Protein AF-A0A661MIQ7-F1 (afdb_monomer)

Radius of gyration: 20.19 Å; Cα contacts (8 Å, |Δi|>4): 87; chains: 1; bounding box: 33×37×64 Å

pLDDT: mean 78.85, std 19.58, range [42.47, 97.81]

Sequence (77 aa):
MSDQEDEVPPNRHAEGVRVLCVPMPSPFPPAEPHGDLQLIFENAWFVTGSVPFKPLVRLVRNMVVLRHEGELTLVNA

Nearest PDB structures (foldseek):
  5k4m-assembly1_A  TM=7.561E-01  e=6.266E-02  Klebsiella pneumoniae
  6v73-assembly1_A-2  TM=7.422E-01  e=1.048E-01  Erythrobacter litoralis HTCC2594
  6v3q-assembly1_B  TM=6.656E-01  e=9.826E-02  Pseudomonas aeruginosa
  4tzb-assembly1_A  TM=5.752E-01  e=3.514E-02  Escherichia coli
  4gyu-assembly1_A  TM=5.602E-01  e=6.266E-02  Klebsiella pneumoniae

Structure (mmCIF, N/CA/C/O backbone):
data_AF-A0A661MIQ7-F1
#
_entry.id   AF-A0A661MIQ7-F1
#
loop_
_atom_site.group_PDB
_atom_site.id
_atom_site.type_symbol
_atom_site.label_atom_id
_atom_site.label_alt_id
_atom_site.label_comp_id
_atom_site.label_asym_id
_atom_site.label_entity_id
_atom_site.label_seq_id
_atom_site.pdbx_PDB_ins_code
_atom_site.Cartn_x
_atom_site.Cartn_y
_atom_site.Cartn_z
_atom_site.occupancy
_atom_site.B_iso_or_equiv
_atom_site.auth_seq_id
_atom_site.auth_comp_id
_atom_site.auth_asym_id
_atom_site.auth_atom_id
_atom_site.pdbx_PDB_model_num
ATOM 1 N N . MET A 1 1 ? -17.368 -27.988 46.549 1.00 42.47 1 MET A N 1
ATOM 2 C CA . MET A 1 1 ? -18.032 -27.860 45.239 1.00 42.47 1 MET A CA 1
ATOM 3 C C . MET A 1 1 ? -17.487 -26.565 44.637 1.00 42.47 1 MET A C 1
ATOM 5 O O . MET A 1 1 ? -18.145 -25.550 44.750 1.00 42.47 1 MET A O 1
ATOM 9 N N . SER A 1 2 ? -16.175 -26.447 44.425 1.00 45.09 2 SER A N 1
ATOM 10 C CA . SER A 1 2 ? -15.395 -26.949 43.278 1.00 45.09 2 SER A CA 1
ATOM 11 C C . SER A 1 2 ? -15.786 -26.203 42.008 1.00 45.09 2 SER A C 1
ATOM 13 O O . SER A 1 2 ? -16.634 -26.669 41.254 1.00 45.09 2 SER A O 1
ATOM 15 N N . ASP A 1 3 ? -15.184 -25.022 41.865 1.00 49.81 3 ASP A N 1
ATOM 16 C CA . ASP A 1 3 ? -15.144 -24.203 40.660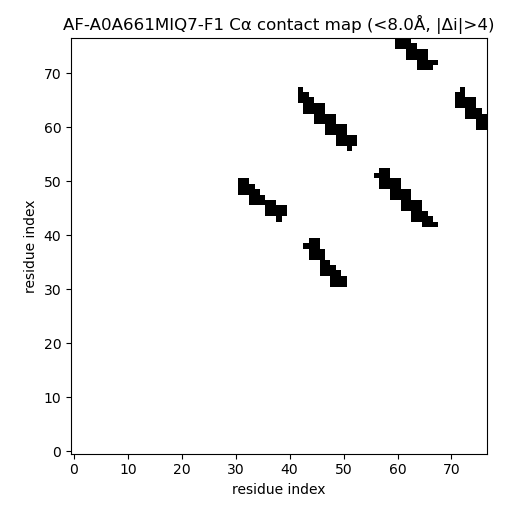 1.00 49.81 3 ASP A CA 1
ATOM 17 C C . ASP A 1 3 ? -14.640 -25.044 39.480 1.00 49.81 3 ASP A C 1
ATOM 19 O O . ASP A 1 3 ? -13.597 -25.696 39.560 1.00 49.81 3 ASP A O 1
ATOM 23 N N . GLN A 1 4 ? -15.430 -25.084 38.411 1.00 51.03 4 GLN A N 1
ATOM 24 C CA . GLN A 1 4 ? -15.114 -25.785 37.175 1.00 51.03 4 GLN A CA 1
ATOM 25 C C . GLN A 1 4 ? -14.616 -24.722 36.189 1.00 51.03 4 GLN A C 1
ATOM 27 O O . GLN A 1 4 ? -15.411 -23.990 35.606 1.00 51.03 4 GLN A O 1
ATOM 32 N N . GLU A 1 5 ? -13.298 -24.570 36.085 1.00 51.69 5 GLU A N 1
ATOM 33 C CA . GLU A 1 5 ? -12.665 -23.698 35.095 1.00 51.69 5 GLU A CA 1
ATOM 34 C C . GLU A 1 5 ? -12.762 -24.383 33.723 1.00 51.69 5 GLU A C 1
ATOM 36 O O . GLU A 1 5 ? -12.117 -25.403 33.478 1.00 51.69 5 GLU A O 1
ATOM 41 N N . ASP A 1 6 ? -13.623 -23.857 32.848 1.00 48.38 6 ASP A N 1
ATOM 42 C CA . ASP A 1 6 ? -13.739 -24.298 31.458 1.00 48.38 6 ASP A CA 1
ATOM 43 C C . ASP A 1 6 ? -12.447 -23.949 30.697 1.00 48.38 6 ASP A C 1
ATOM 45 O O . ASP A 1 6 ? -12.167 -22.791 30.378 1.00 48.38 6 ASP A O 1
ATOM 49 N N . GLU A 1 7 ? -11.642 -24.974 30.415 1.00 44.72 7 GLU A N 1
ATOM 50 C CA . GLU A 1 7 ? -10.448 -24.903 29.573 1.00 44.72 7 GLU A CA 1
ATOM 51 C C . GLU A 1 7 ? -10.803 -24.395 28.160 1.00 44.72 7 GLU A C 1
ATOM 53 O O . GLU A 1 7 ? -11.503 -25.056 27.389 1.00 44.72 7 GLU A O 1
ATOM 58 N N . VAL A 1 8 ? -10.281 -23.223 27.787 1.00 57.31 8 VAL A N 1
ATOM 59 C CA . VAL A 1 8 ? -10.331 -22.705 26.412 1.00 57.31 8 VAL A CA 1
ATOM 60 C C . VAL A 1 8 ? -9.314 -23.484 25.564 1.00 57.31 8 VAL A C 1
ATOM 62 O O . VAL A 1 8 ? -8.116 -23.410 25.850 1.00 57.31 8 VAL A O 1
ATOM 65 N N . PRO A 1 9 ? -9.723 -24.216 24.509 1.00 52.41 9 PRO A N 1
ATOM 66 C CA . PRO A 1 9 ? -8.788 -25.012 23.725 1.00 52.41 9 PRO A CA 1
ATOM 67 C C . PRO A 1 9 ? -7.812 -24.118 22.937 1.00 52.41 9 PRO A C 1
ATOM 69 O O . PRO A 1 9 ? -8.214 -23.076 22.406 1.00 52.41 9 PRO A O 1
ATOM 72 N N . PRO A 1 10 ? -6.532 -24.522 22.804 1.00 47.84 10 PRO A N 1
ATOM 73 C CA . PRO A 1 10 ? -5.521 -23.727 22.125 1.00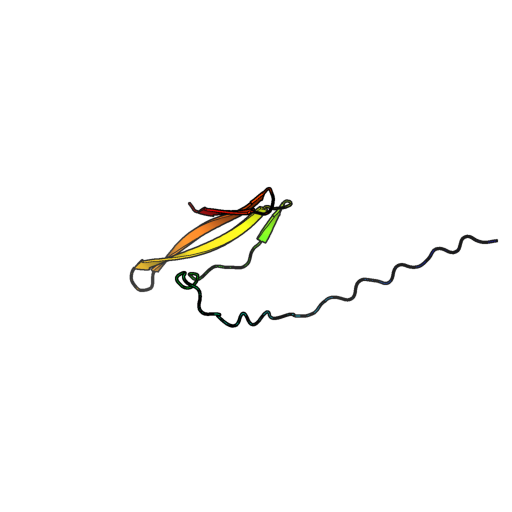 47.84 10 PRO A CA 1
ATOM 74 C C . PRO A 1 10 ? -5.825 -23.638 20.628 1.00 47.84 10 PRO A C 1
ATOM 76 O O . PRO A 1 10 ? -6.022 -24.640 19.935 1.00 47.84 10 PRO A O 1
ATOM 79 N N . ASN A 1 11 ? -5.860 -22.396 20.150 1.00 48.91 11 ASN A N 1
ATOM 80 C CA . ASN A 1 11 ? -6.115 -21.998 18.774 1.00 48.91 11 ASN A CA 1
ATOM 81 C C . ASN A 1 11 ? -5.191 -22.770 17.811 1.00 48.91 11 ASN A C 1
ATOM 83 O O . ASN A 1 11 ? -3.976 -22.563 17.799 1.00 48.91 11 ASN A O 1
ATOM 87 N N . ARG A 1 12 ? -5.754 -23.698 17.025 1.00 47.12 12 ARG A N 1
ATOM 88 C CA . ARG A 1 12 ? -5.003 -24.446 16.010 1.00 47.12 12 ARG A CA 1
ATOM 89 C C . ARG A 1 12 ? -4.591 -23.485 14.901 1.00 47.12 12 ARG A C 1
ATOM 91 O O . ARG A 1 12 ? -5.434 -22.844 14.282 1.00 47.12 12 ARG A O 1
ATOM 98 N N . HIS A 1 13 ? -3.287 -23.424 14.662 1.00 44.31 13 HIS A N 1
ATOM 99 C CA . HIS A 1 13 ? -2.652 -22.724 13.555 1.00 44.31 13 HIS A CA 1
ATOM 100 C C . HIS A 1 13 ? -3.397 -22.981 12.236 1.00 44.31 13 HIS A C 1
ATOM 102 O O . HIS A 1 13 ? -3.447 -24.109 11.749 1.00 44.31 13 HIS A O 1
ATOM 108 N N . ALA A 1 14 ? -3.986 -21.931 11.662 1.00 44.94 14 ALA A N 1
ATOM 109 C CA . ALA A 1 14 ? -4.558 -21.974 10.325 1.00 44.94 14 ALA A CA 1
ATOM 110 C C . ALA A 1 14 ? -3.413 -21.940 9.300 1.00 44.94 14 ALA A C 1
ATOM 112 O O . ALA A 1 14 ? -2.926 -20.878 8.913 1.00 44.94 14 ALA A O 1
ATOM 113 N N . GLU A 1 15 ? -2.944 -23.118 8.895 1.00 46.28 15 GLU A N 1
ATOM 114 C CA . GLU A 1 15 ? -2.056 -23.287 7.748 1.00 46.28 15 GLU A CA 1
ATOM 115 C C . GLU A 1 15 ? -2.752 -22.831 6.454 1.00 46.28 15 GLU A C 1
ATOM 117 O O . GLU A 1 15 ? -3.755 -23.394 6.023 1.00 46.28 15 GLU A O 1
ATOM 122 N N . GLY A 1 16 ? -2.171 -21.819 5.806 1.00 49.78 16 GLY A N 1
ATOM 123 C CA . GLY A 1 16 ? -2.025 -21.797 4.351 1.00 49.78 16 GLY A CA 1
ATOM 124 C C . GLY A 1 16 ? -3.290 -21.707 3.494 1.00 49.78 16 GLY A C 1
ATOM 125 O O . GLY A 1 16 ? -3.389 -22.422 2.499 1.00 49.78 16 GLY A O 1
ATOM 126 N N . VAL A 1 17 ? -4.207 -20.775 3.769 1.00 45.81 17 VAL A N 1
ATOM 127 C CA . VAL A 1 17 ? -5.174 -20.343 2.743 1.00 45.81 17 VAL A CA 1
ATOM 128 C C . VAL A 1 17 ? -4.430 -19.495 1.708 1.00 45.81 17 VAL A C 1
ATOM 130 O O . VAL A 1 17 ? -4.267 -18.287 1.863 1.00 45.81 17 VAL A O 1
ATOM 133 N N . ARG A 1 18 ? -3.954 -20.121 0.626 1.00 50.00 18 ARG A N 1
ATOM 134 C CA . ARG A 1 18 ? -3.569 -19.375 -0.579 1.00 50.00 18 ARG A CA 1
ATOM 135 C C . ARG A 1 18 ? -4.847 -18.955 -1.291 1.00 50.00 18 ARG A C 1
ATOM 137 O O . ARG A 1 18 ? -5.473 -19.760 -1.975 1.00 50.00 18 ARG A O 1
ATOM 144 N N . VAL A 1 19 ? -5.234 -17.694 -1.114 1.00 57.16 19 VAL A N 1
ATOM 145 C CA . VAL A 1 19 ? -6.306 -17.073 -1.893 1.00 57.16 19 VAL A CA 1
ATOM 146 C C . VAL A 1 19 ? -5.843 -17.005 -3.348 1.00 57.16 19 VAL A C 1
ATOM 148 O O . VAL A 1 19 ? -5.071 -16.131 -3.736 1.00 57.16 19 VAL A O 1
ATOM 151 N N . LEU A 1 20 ? -6.293 -17.957 -4.164 1.00 57.69 20 LEU A N 1
ATOM 152 C CA . LEU A 1 20 ? -6.215 -17.852 -5.616 1.00 57.69 20 LEU A CA 1
ATOM 153 C C . LEU A 1 20 ? -7.265 -16.822 -6.042 1.00 57.69 20 LEU A C 1
ATOM 155 O O . LEU A 1 20 ? -8.428 -17.156 -6.254 1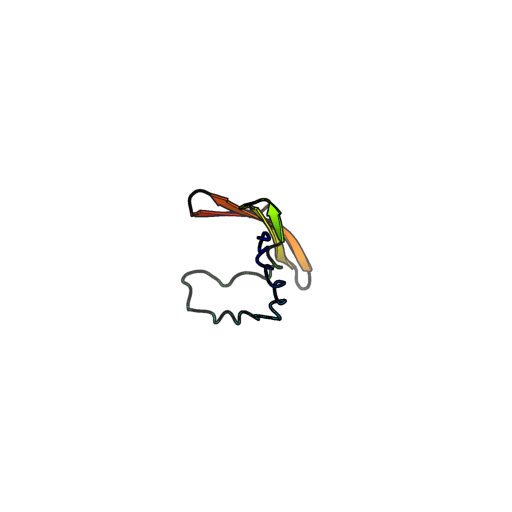.00 57.69 20 LEU A O 1
ATOM 159 N N . CYS A 1 21 ? -6.872 -15.550 -6.095 1.00 53.88 21 CYS A N 1
ATOM 160 C CA . CYS A 1 21 ? -7.724 -14.499 -6.636 1.00 53.88 21 CYS A CA 1
ATOM 161 C C . CYS A 1 21 ? -7.906 -14.763 -8.138 1.00 53.88 21 CYS A C 1
ATOM 163 O O . CYS A 1 21 ? -6.988 -14.557 -8.931 1.00 53.88 21 CYS A O 1
ATOM 165 N N . VAL A 1 22 ? -9.069 -15.287 -8.526 1.00 56.62 22 VAL A N 1
ATOM 166 C CA . VAL A 1 22 ? -9.458 -15.407 -9.935 1.00 56.62 22 VAL A CA 1
ATOM 167 C C . VAL A 1 22 ? -9.811 -13.996 -10.417 1.00 56.62 22 VAL A C 1
ATOM 169 O O . VAL A 1 22 ? -10.710 -13.387 -9.831 1.00 56.62 22 VAL A O 1
ATOM 172 N N . PRO A 1 23 ? -9.136 -13.438 -11.441 1.00 66.88 23 PRO A N 1
ATOM 173 C CA . PRO A 1 23 ? -9.445 -12.093 -11.901 1.00 66.88 23 PRO A CA 1
ATOM 174 C C . PRO A 1 23 ? -10.827 -12.094 -12.562 1.00 66.88 23 PRO A C 1
ATOM 176 O O . PRO A 1 23 ? -11.001 -12.589 -13.675 1.00 66.88 23 PRO A O 1
ATOM 179 N N . MET A 1 24 ? -11.823 -11.543 -11.868 1.00 66.75 24 MET A N 1
ATOM 180 C CA . MET A 1 24 ? -13.076 -11.141 -12.503 1.00 66.75 24 MET A CA 1
ATOM 181 C C . ME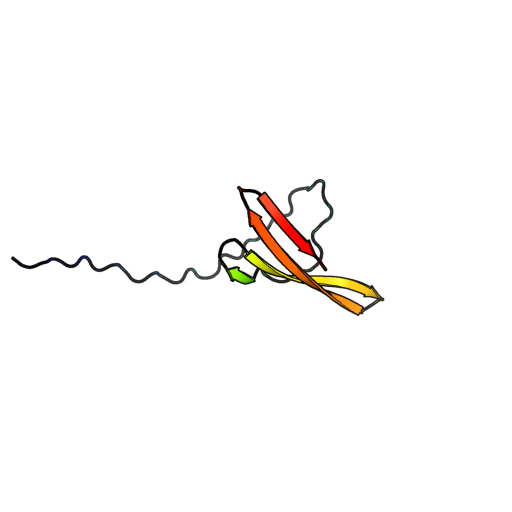T A 1 24 ? -12.806 -9.947 -13.429 1.00 66.75 24 MET A C 1
ATOM 183 O O . MET A 1 24 ? -11.942 -9.124 -13.109 1.00 66.75 24 MET A O 1
ATOM 187 N N . PRO A 1 25 ? -13.524 -9.818 -14.560 1.00 75.50 25 PRO A N 1
ATOM 188 C CA . PRO A 1 25 ? -13.408 -8.648 -15.419 1.00 75.50 25 PRO A CA 1
ATOM 189 C C . PRO A 1 25 ? -13.780 -7.398 -14.614 1.00 75.50 25 PRO A C 1
ATOM 191 O O . PRO A 1 25 ? -14.938 -7.175 -14.267 1.00 75.50 25 PRO A O 1
ATOM 194 N N . SER A 1 26 ? -12.760 -6.617 -14.277 1.00 79.69 26 SER A N 1
ATOM 195 C CA . SER A 1 26 ? -12.883 -5.354 -13.563 1.00 79.69 26 SER A CA 1
ATOM 196 C C . SER A 1 26 ? -12.962 -4.219 -1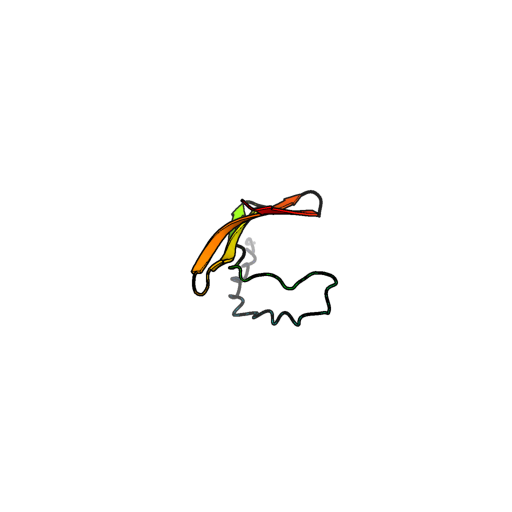4.584 1.00 79.69 26 SER A C 1
ATOM 198 O O . SER A 1 26 ? -12.224 -4.254 -15.571 1.00 79.69 26 SER A O 1
ATOM 200 N N . PRO A 1 27 ? -13.799 -3.186 -14.366 1.00 87.94 27 PRO A N 1
ATOM 201 C CA . PRO A 1 27 ? -13.757 -1.973 -15.183 1.00 87.94 27 PRO A CA 1
ATOM 202 C C . PRO A 1 27 ? -12.455 -1.175 -14.981 1.00 87.94 27 PRO A C 1
ATOM 204 O O . PRO A 1 27 ? -12.221 -0.193 -15.682 1.00 87.94 27 PRO A O 1
ATOM 207 N N . PHE A 1 28 ? -11.611 -1.581 -14.027 1.00 82.50 28 PHE A N 1
ATOM 208 C CA . PHE A 1 28 ? -10.346 -0.941 -13.692 1.00 82.50 28 PHE A CA 1
ATOM 209 C C . PHE A 1 28 ? -9.150 -1.728 -14.244 1.00 82.50 28 PHE A C 1
ATOM 211 O O . PHE A 1 28 ? -9.223 -2.957 -14.360 1.00 82.50 28 PHE A O 1
ATOM 218 N N . PRO A 1 29 ? -8.031 -1.047 -14.557 1.00 84.44 29 PRO A N 1
ATOM 219 C CA . PRO A 1 29 ? -6.799 -1.721 -14.941 1.00 84.44 29 PRO A CA 1
ATOM 220 C C . PRO A 1 29 ? -6.334 -2.696 -13.845 1.00 84.44 29 PRO A C 1
ATOM 222 O O . PRO A 1 29 ? -6.650 -2.501 -12.666 1.00 84.44 29 PRO A O 1
ATOM 225 N N . PRO A 1 30 ? -5.578 -3.746 -14.212 1.00 85.06 30 PRO A N 1
ATOM 226 C CA . PRO A 1 30 ? -5.025 -4.673 -13.235 1.00 85.06 30 PRO A CA 1
ATOM 227 C C . PRO A 1 30 ? -4.123 -3.935 -12.243 1.00 85.06 30 PRO A C 1
ATOM 229 O O . PRO A 1 30 ? -3.434 -2.979 -12.60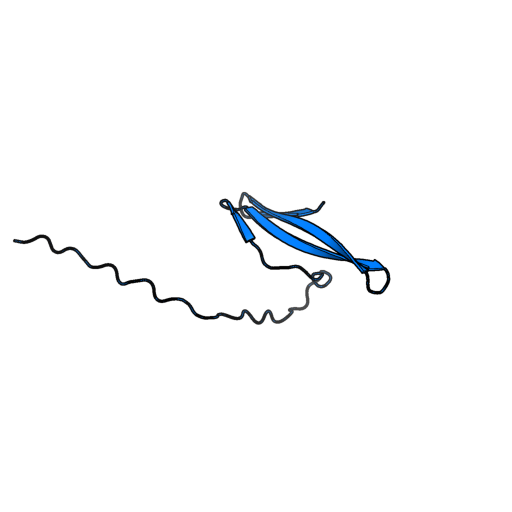4 1.00 85.06 30 PRO A O 1
ATOM 232 N N . ALA A 1 31 ? -4.110 -4.408 -10.997 1.00 84.00 31 ALA A N 1
ATOM 233 C CA . ALA A 1 31 ? -3.220 -3.874 -9.978 1.00 84.00 31 ALA A CA 1
ATOM 234 C C . ALA A 1 31 ? -1.751 -4.039 -10.407 1.00 84.00 31 ALA A C 1
ATOM 236 O O . ALA A 1 31 ? -1.341 -5.097 -10.892 1.00 84.00 31 ALA A O 1
ATOM 237 N N . GLU A 1 32 ? -0.953 -2.986 -10.228 1.00 85.44 32 GLU A N 1
ATOM 238 C CA . GLU A 1 32 ? 0.495 -3.077 -10.406 1.00 85.44 32 GLU A CA 1
ATOM 239 C C . GLU A 1 32 ? 1.128 -3.946 -9.307 1.00 85.44 32 GLU A C 1
ATOM 241 O O . GLU A 1 32 ? 0.571 -4.049 -8.216 1.00 85.44 32 GLU A O 1
ATOM 246 N N . PRO A 1 33 ? 2.318 -4.532 -9.540 1.00 87.44 33 PRO A N 1
ATOM 247 C CA . PRO A 1 33 ? 3.023 -5.303 -8.523 1.00 87.44 33 PRO A CA 1
ATOM 248 C C . PRO A 1 33 ? 3.195 -4.544 -7.200 1.00 87.44 33 PRO A C 1
ATOM 250 O O . PRO A 1 33 ? 3.853 -3.497 -7.139 1.00 87.44 33 PRO A O 1
ATOM 253 N N . HIS A 1 34 ? 2.645 -5.126 -6.140 1.00 91.25 34 HIS A N 1
ATOM 254 C CA . HIS A 1 34 ? 2.756 -4.667 -4.763 1.00 91.25 34 HIS A CA 1
ATOM 255 C C . HIS A 1 34 ? 2.978 -5.859 -3.824 1.00 91.25 34 HIS A C 1
ATOM 257 O O . HIS A 1 34 ? 2.673 -7.001 -4.167 1.00 91.25 34 HIS A O 1
ATOM 263 N N . GLY A 1 35 ? 3.552 -5.590 -2.657 1.00 91.31 35 GLY A N 1
ATOM 264 C CA . GLY A 1 35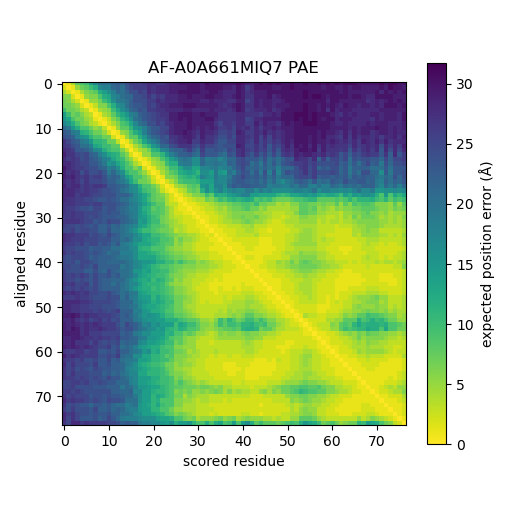 ? 3.693 -6.543 -1.568 1.00 91.31 35 GLY A CA 1
ATOM 265 C C . GLY A 1 35 ? 2.400 -6.716 -0.777 1.00 91.31 35 GLY A C 1
ATOM 266 O O . GLY A 1 35 ? 1.343 -6.182 -1.131 1.00 91.31 35 GLY A O 1
ATOM 267 N N . ASP A 1 36 ? 2.518 -7.468 0.313 1.00 94.19 36 ASP A N 1
ATOM 268 C CA . ASP A 1 36 ? 1.423 -7.738 1.237 1.00 94.19 36 ASP A CA 1
ATOM 269 C C . ASP A 1 36 ? 1.086 -6.516 2.108 1.00 94.19 36 ASP A C 1
ATOM 271 O O . ASP A 1 36 ? 1.936 -5.664 2.385 1.00 94.19 36 ASP A O 1
ATOM 275 N N . LEU A 1 37 ? -0.165 -6.461 2.572 1.00 94.25 37 LEU A N 1
ATOM 276 C CA . LEU A 1 37 ? -0.637 -5.494 3.564 1.00 94.25 37 LEU A CA 1
ATOM 277 C C . LEU A 1 37 ? -0.034 -5.815 4.935 1.00 94.25 37 LEU A C 1
ATOM 279 O O . LEU A 1 37 ? -0.336 -6.850 5.527 1.00 94.25 37 LEU A O 1
ATOM 283 N N . GLN A 1 38 ? 0.771 -4.903 5.470 1.00 96.69 38 GLN A N 1
ATOM 284 C CA . GLN A 1 38 ? 1.347 -5.013 6.808 1.00 96.69 38 GLN A CA 1
ATOM 285 C C . GLN A 1 38 ? 0.575 -4.110 7.766 1.00 96.69 38 GLN A C 1
ATOM 287 O O . GLN A 1 38 ? 0.529 -2.898 7.575 1.00 96.69 38 GLN A O 1
ATOM 292 N N . LEU A 1 39 ? -0.057 -4.684 8.789 1.00 96.31 39 LEU A N 1
ATOM 293 C CA . LEU A 1 39 ? -0.803 -3.903 9.777 1.00 96.31 39 LEU A CA 1
ATOM 294 C C . LEU A 1 39 ? 0.145 -2.953 10.525 1.00 96.31 39 LEU A C 1
ATOM 296 O O . LEU A 1 39 ? 1.157 -3.395 11.063 1.00 96.31 39 LEU A O 1
ATOM 300 N N . ILE A 1 40 ? -0.205 -1.667 10.579 1.00 95.81 40 ILE A N 1
ATOM 301 C CA . ILE A 1 40 ? 0.489 -0.679 11.416 1.00 95.81 40 ILE A CA 1
ATOM 302 C C . ILE A 1 40 ? -0.276 -0.534 12.738 1.00 95.81 40 ILE A C 1
ATOM 304 O O . ILE A 1 40 ? 0.298 -0.685 13.813 1.00 95.81 40 ILE A O 1
ATOM 308 N N . PHE A 1 41 ? -1.583 -0.267 12.646 1.00 94.38 41 PHE A N 1
ATOM 309 C CA . PHE A 1 41 ? -2.538 -0.192 13.756 1.00 94.38 41 PHE A CA 1
ATOM 310 C C . PHE A 1 41 ? -3.963 -0.446 13.236 1.00 94.38 41 PHE A C 1
ATOM 312 O O . PHE A 1 41 ? -4.157 -0.672 12.042 1.00 94.38 41 PHE A O 1
ATOM 319 N N . GLU A 1 42 ? -4.966 -0.449 14.119 1.00 96.00 42 GLU A N 1
ATOM 320 C CA . GLU A 1 42 ? -6.353 -0.726 13.733 1.00 96.00 42 GLU A CA 1
ATOM 321 C C . GLU A 1 42 ? -6.803 0.176 12.574 1.00 96.00 42 GLU A C 1
ATOM 323 O O . GLU A 1 42 ? -6.692 1.398 12.644 1.00 96.00 42 GLU A O 1
ATOM 328 N N . ASN A 1 43 ? -7.320 -0.440 11.508 1.00 96.81 43 ASN A N 1
ATOM 329 C CA . ASN A 1 43 ? -7.766 0.249 10.298 1.00 96.81 43 ASN A CA 1
ATOM 330 C C . ASN A 1 43 ? -6.657 0.965 9.487 1.00 96.81 43 ASN A C 1
ATOM 332 O O . ASN A 1 43 ? -6.983 1.772 8.616 1.00 96.81 43 ASN A O 1
ATOM 336 N N . ALA A 1 44 ? -5.373 0.661 9.713 1.00 96.62 44 ALA A N 1
ATOM 337 C CA . ALA A 1 44 ? -4.256 1.206 8.939 1.00 96.62 44 ALA A CA 1
ATOM 338 C C . ALA A 1 44 ? -3.214 0.138 8.567 1.00 96.62 44 ALA A C 1
ATOM 340 O O . ALA A 1 44 ? -2.659 -0.555 9.425 1.00 96.62 44 ALA A O 1
ATOM 341 N N . TRP A 1 45 ? -2.887 0.057 7.277 1.00 97.81 45 TRP A N 1
ATOM 342 C CA . TRP A 1 45 ? -1.939 -0.914 6.731 1.00 97.81 45 TRP A CA 1
ATOM 343 C C . TRP A 1 45 ? -0.902 -0.243 5.840 1.00 97.81 45 TRP A C 1
ATOM 345 O O . TRP A 1 45 ? -1.224 0.626 5.036 1.00 97.81 45 TRP A O 1
ATOM 355 N N . PHE A 1 46 ? 0.340 -0.693 5.946 1.00 96.06 46 PHE A N 1
ATOM 356 C CA . PHE A 1 46 ? 1.437 -0.343 5.063 1.00 96.06 46 PHE A CA 1
ATOM 357 C C . PHE A 1 46 ? 1.495 -1.304 3.874 1.00 96.06 46 PHE A C 1
ATOM 359 O O . PHE A 1 46 ? 1.348 -2.514 4.043 1.00 96.06 46 PHE A O 1
ATOM 366 N N . VAL A 1 47 ? 1.745 -0.779 2.677 1.00 95.00 47 VAL A N 1
ATOM 367 C CA . VAL A 1 47 ? 1.916 -1.560 1.447 1.00 95.00 47 VAL A CA 1
ATOM 368 C C . VAL A 1 47 ? 3.128 -1.042 0.695 1.00 95.00 47 VAL A C 1
ATOM 370 O O . VAL A 1 47 ? 3.257 0.155 0.442 1.00 95.00 47 VAL A O 1
ATOM 373 N N . THR A 1 48 ? 3.999 -1.949 0.269 1.00 94.31 48 THR A N 1
ATOM 374 C CA . THR A 1 48 ? 5.082 -1.621 -0.657 1.00 94.31 48 THR A CA 1
ATOM 375 C C . THR A 1 48 ? 4.623 -1.871 -2.087 1.00 94.31 48 THR A C 1
ATOM 377 O O . THR A 1 48 ? 4.088 -2.923 -2.409 1.00 94.31 48 THR A O 1
ATOM 380 N N . GLY A 1 49 ? 4.803 -0.901 -2.973 1.00 91.12 49 GLY A N 1
ATOM 381 C CA . GLY A 1 49 ? 4.502 -1.008 -4.398 1.00 91.12 49 GLY A CA 1
ATOM 382 C C . GLY A 1 49 ? 5.727 -0.699 -5.244 1.00 91.12 49 GLY A C 1
ATOM 383 O O . GLY A 1 49 ? 6.746 -0.221 -4.743 1.00 91.12 49 GLY A O 1
ATOM 384 N N . SER A 1 50 ? 5.640 -0.936 -6.551 1.00 89.81 50 SER A N 1
ATOM 385 C CA . SER A 1 50 ? 6.674 -0.446 -7.462 1.00 89.81 50 SER A CA 1
ATOM 386 C C . SER A 1 50 ? 6.142 -0.114 -8.849 1.00 89.81 50 SER A C 1
ATOM 388 O O . SER A 1 50 ? 5.370 -0.883 -9.421 1.00 89.81 50 SER A O 1
ATOM 390 N N . VAL A 1 51 ? 6.624 0.988 -9.423 1.00 89.19 51 VAL A N 1
ATOM 391 C CA . VAL A 1 51 ? 6.287 1.414 -10.791 1.00 89.19 51 VAL A CA 1
ATOM 392 C C . VAL A 1 51 ? 7.458 1.215 -11.741 1.00 89.19 51 VAL A C 1
ATOM 394 O O . VAL A 1 51 ? 8.609 1.395 -11.334 1.00 89.19 51 VAL A O 1
ATOM 397 N N . PRO A 1 52 ? 7.208 0.865 -13.013 1.00 89.25 52 PRO A N 1
ATOM 398 C CA . PRO A 1 52 ? 8.250 0.889 -14.029 1.00 89.25 52 PRO A CA 1
ATOM 399 C C . PRO A 1 52 ? 8.716 2.334 -14.262 1.00 89.25 52 PRO A C 1
ATOM 401 O O . PRO A 1 52 ? 7.906 3.214 -14.533 1.00 89.25 52 PRO A O 1
ATOM 404 N N . PHE A 1 53 ? 10.024 2.579 -14.173 1.00 89.31 53 PHE A N 1
ATOM 405 C CA . PHE A 1 53 ? 10.613 3.896 -14.457 1.00 89.31 53 PHE A CA 1
ATOM 406 C C . PHE A 1 53 ? 11.442 3.879 -15.747 1.00 89.31 53 PHE A C 1
ATOM 408 O O . PHE A 1 53 ? 11.358 4.792 -16.565 1.00 89.31 53 PHE A O 1
ATOM 415 N N . LYS A 1 54 ? 12.226 2.815 -15.950 1.00 91.75 54 LYS A N 1
ATOM 416 C CA . LYS A 1 54 ? 13.019 2.536 -17.159 1.00 91.75 54 LYS A CA 1
ATOM 417 C C . LYS A 1 54 ? 13.038 1.025 -17.413 1.00 91.75 54 LYS A C 1
ATOM 419 O O . LYS A 1 54 ? 12.699 0.266 -16.502 1.00 91.75 54 LYS A O 1
ATOM 424 N N . PRO A 1 55 ? 13.454 0.552 -18.603 1.00 93.12 55 PRO A N 1
ATOM 425 C CA . PRO A 1 55 ? 13.707 -0.870 -18.808 1.00 93.12 55 PRO A CA 1
ATOM 426 C C . PRO A 1 55 ? 14.589 -1.420 -17.680 1.00 93.12 55 PRO A C 1
ATOM 428 O O . PRO A 1 55 ? 15.625 -0.833 -17.375 1.00 93.12 55 PRO A O 1
ATOM 431 N N . LEU A 1 56 ? 14.142 -2.506 -17.042 1.00 88.25 56 LEU A N 1
ATOM 432 C CA . LEU A 1 56 ? 14.801 -3.172 -15.905 1.00 88.25 56 LEU A CA 1
ATOM 433 C C . LEU A 1 56 ? 14.873 -2.371 -14.586 1.00 88.25 56 LEU A C 1
ATOM 435 O O . LEU A 1 56 ? 15.370 -2.903 -13.598 1.00 88.25 56 LEU A O 1
ATOM 439 N N . VAL A 1 57 ? 14.350 -1.142 -14.521 1.00 92.06 57 VAL A N 1
ATOM 440 C CA . VAL A 1 57 ? 14.370 -0.309 -13.306 1.00 92.06 57 VAL A CA 1
ATOM 441 C C . VAL A 1 57 ? 12.952 -0.028 -12.829 1.00 92.06 57 VAL 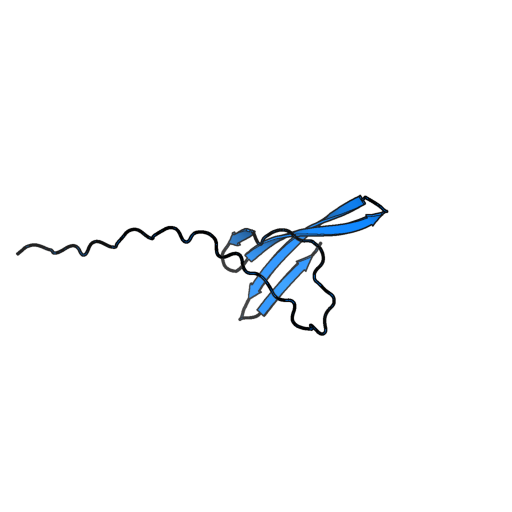A C 1
ATOM 443 O O . VAL A 1 57 ? 12.131 0.540 -13.557 1.00 92.06 57 VAL A O 1
ATOM 446 N N . ARG A 1 58 ? 12.684 -0.372 -11.566 1.00 91.00 58 ARG A N 1
ATOM 447 C CA . ARG A 1 58 ? 11.429 -0.055 -10.880 1.00 91.00 58 ARG A CA 1
ATOM 448 C C . ARG A 1 58 ? 11.687 0.909 -9.728 1.00 91.00 58 ARG A C 1
ATOM 450 O O . ARG A 1 58 ? 12.649 0.730 -8.986 1.00 91.00 58 ARG A O 1
ATOM 457 N N . LEU A 1 59 ? 10.828 1.913 -9.579 1.00 91.12 59 LEU A N 1
ATOM 458 C CA . LEU A 1 59 ? 10.841 2.812 -8.429 1.00 91.12 59 LEU A CA 1
ATOM 459 C C . LEU A 1 59 ? 9.937 2.233 -7.342 1.00 91.12 59 LEU A C 1
ATOM 461 O O . LEU A 1 59 ? 8.781 1.911 -7.614 1.00 91.12 59 LEU A O 1
ATOM 465 N N . VAL A 1 60 ? 10.467 2.096 -6.129 1.00 90.56 60 VAL A N 1
ATOM 466 C CA . VAL A 1 60 ? 9.701 1.645 -4.960 1.00 90.56 60 VAL A CA 1
ATOM 467 C C . VAL A 1 60 ? 8.791 2.777 -4.490 1.00 90.56 60 VAL A C 1
ATOM 469 O O . VAL A 1 60 ? 9.235 3.917 -4.377 1.00 90.56 60 VAL A O 1
ATOM 472 N N . ARG A 1 61 ? 7.529 2.452 -4.203 1.00 91.38 61 ARG A N 1
ATOM 473 C CA . ARG A 1 61 ? 6.555 3.354 -3.582 1.00 91.38 61 ARG A CA 1
ATOM 474 C C . ARG A 1 61 ? 6.083 2.769 -2.267 1.00 91.38 61 ARG A C 1
ATOM 476 O O . ARG A 1 61 ? 5.806 1.575 -2.182 1.00 91.38 61 ARG A O 1
ATOM 483 N N . ASN A 1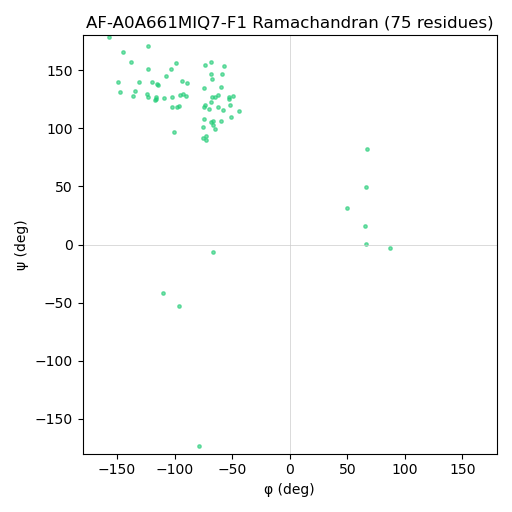 62 ? 5.938 3.632 -1.278 1.00 93.38 62 ASN A N 1
ATOM 484 C CA . ASN A 1 62 ? 5.331 3.282 -0.008 1.00 93.38 62 ASN A CA 1
ATOM 485 C C . ASN A 1 62 ? 3.912 3.829 -0.002 1.00 93.38 62 ASN A C 1
ATOM 487 O O . ASN A 1 62 ? 3.699 5.010 -0.270 1.00 93.38 62 ASN A O 1
ATOM 491 N N . MET A 1 63 ? 2.954 2.961 0.285 1.00 95.31 63 MET A N 1
ATOM 492 C CA . MET A 1 63 ? 1.541 3.296 0.321 1.00 95.31 63 MET A CA 1
ATOM 493 C C . MET A 1 63 ? 0.968 2.950 1.688 1.00 95.31 63 MET A C 1
ATOM 495 O O . MET A 1 63 ? 1.433 2.025 2.359 1.00 95.31 63 MET A O 1
ATOM 499 N N . VAL A 1 64 ? -0.064 3.684 2.087 1.00 95.94 64 VAL A N 1
ATOM 500 C CA . VAL A 1 64 ? -0.835 3.397 3.296 1.00 95.94 64 VAL A CA 1
ATOM 501 C C . VAL A 1 64 ? -2.292 3.226 2.910 1.00 95.94 64 VAL A C 1
ATOM 503 O O . VAL A 1 64 ? -2.870 4.089 2.258 1.00 95.94 64 VAL A O 1
ATOM 506 N N . VAL A 1 65 ? -2.888 2.112 3.315 1.00 96.19 65 VAL A N 1
ATOM 507 C CA . VAL A 1 65 ? -4.331 1.896 3.232 1.00 96.19 65 VAL A CA 1
ATOM 508 C C . VAL A 1 65 ? -4.939 2.268 4.572 1.00 96.19 65 VAL A C 1
ATOM 510 O O . VAL A 1 65 ? -4.497 1.781 5.611 1.00 96.19 65 VAL A O 1
ATOM 513 N N . LEU A 1 66 ? -5.958 3.117 4.542 1.00 96.88 66 LEU A N 1
ATOM 514 C CA . LEU A 1 66 ? -6.742 3.531 5.697 1.00 96.88 66 LEU A CA 1
ATOM 515 C C . LEU A 1 66 ? -8.178 3.048 5.523 1.00 96.88 66 LEU A C 1
ATOM 517 O O . LEU A 1 66 ? -8.736 3.165 4.435 1.00 96.88 66 LEU A O 1
ATOM 521 N N . ARG A 1 67 ? -8.786 2.538 6.593 1.00 97.25 67 ARG A N 1
ATOM 522 C CA . ARG A 1 67 ? -10.216 2.234 6.647 1.00 97.25 67 ARG A CA 1
ATOM 523 C C . ARG A 1 67 ? -10.920 3.227 7.564 1.00 97.25 67 ARG A C 1
ATOM 525 O O . ARG A 1 67 ? -10.545 3.376 8.722 1.00 97.25 67 ARG A O 1
ATOM 532 N N . HIS A 1 68 ? -11.959 3.886 7.071 1.00 95.69 68 HIS A N 1
ATOM 533 C CA . HIS A 1 68 ? -12.736 4.837 7.862 1.00 95.69 68 HIS A CA 1
ATOM 534 C C . HIS A 1 68 ? -14.199 4.811 7.426 1.00 95.69 68 HIS A C 1
ATOM 536 O O . HIS A 1 68 ? -14.471 4.809 6.235 1.00 95.69 68 HIS A O 1
ATOM 542 N N . GLU A 1 69 ? -15.130 4.712 8.380 1.00 95.12 69 GLU A N 1
ATOM 543 C CA . GLU A 1 69 ? -16.587 4.704 8.126 1.00 95.12 69 GLU A CA 1
ATOM 544 C C . GLU A 1 69 ? -17.065 3.711 7.044 1.00 95.12 69 GLU A C 1
ATOM 546 O O . GLU A 1 69 ? -18.063 3.918 6.365 1.00 95.12 69 GLU A O 1
ATOM 551 N N . GLY A 1 70 ? -16.370 2.577 6.911 1.00 94.06 70 GLY A N 1
ATOM 552 C CA . GLY A 1 70 ? -16.693 1.548 5.915 1.00 94.06 70 GLY A CA 1
ATOM 553 C C . GLY A 1 70 ? -16.040 1.759 4.547 1.00 94.06 70 GLY A C 1
ATOM 554 O O . GLY A 1 70 ? -16.144 0.877 3.698 1.00 94.06 70 GLY A O 1
ATOM 555 N N . GLU A 1 71 ? -15.305 2.851 4.358 1.00 95.56 71 GLU A N 1
ATOM 556 C CA . GLU A 1 71 ? -14.553 3.152 3.144 1.00 95.56 71 GLU A CA 1
ATOM 557 C C . GLU A 1 71 ? -13.070 2.798 3.289 1.00 95.56 71 GLU A C 1
ATOM 559 O O . GLU A 1 71 ? -12.527 2.732 4.396 1.00 95.56 71 GLU A O 1
ATOM 564 N N . LEU A 1 72 ? -12.412 2.557 2.151 1.00 95.31 72 LEU A N 1
ATOM 565 C CA . LEU A 1 72 ? -10.975 2.317 2.056 1.00 95.31 72 LEU A CA 1
ATOM 566 C C . LEU A 1 72 ? -10.316 3.426 1.238 1.00 95.31 72 LEU A C 1
ATOM 568 O O . LEU A 1 72 ? -10.662 3.636 0.077 1.00 95.31 72 LEU A O 1
ATOM 572 N N . THR A 1 73 ? -9.312 4.068 1.825 1.00 95.06 73 THR A N 1
ATOM 573 C CA . THR A 1 73 ? -8.527 5.133 1.200 1.00 95.06 73 THR A CA 1
ATOM 574 C C . THR A 1 73 ? -7.085 4.680 1.049 1.00 95.06 73 THR A C 1
ATOM 576 O O . THR A 1 73 ? -6.449 4.278 2.021 1.00 95.06 73 THR A O 1
ATOM 579 N N . LEU A 1 74 ? -6.547 4.773 -0.165 1.00 92.88 74 LEU A N 1
ATOM 580 C CA . LEU A 1 74 ? -5.135 4.531 -0.447 1.00 92.88 74 LEU A CA 1
ATOM 581 C C . LEU A 1 74 ? -4.387 5.869 -0.509 1.00 92.88 74 LEU A C 1
ATOM 583 O O . LEU A 1 74 ? -4.660 6.697 -1.374 1.00 92.88 74 LEU A O 1
ATOM 587 N N . VAL A 1 75 ? -3.417 6.059 0.379 1.00 92.94 75 VAL A N 1
ATOM 588 C CA . VAL A 1 75 ? -2.471 7.176 0.358 1.00 92.94 75 VAL A CA 1
ATOM 589 C C . VAL A 1 75 ? -1.203 6.706 -0.344 1.00 92.94 75 VAL A C 1
ATOM 591 O O . VAL A 1 75 ? -0.556 5.760 0.103 1.00 92.94 75 VAL A O 1
ATOM 594 N N . ASN A 1 76 ? -0.856 7.356 -1.451 1.00 87.75 76 ASN A N 1
ATOM 595 C CA . ASN A 1 76 ? 0.310 7.038 -2.270 1.00 87.75 76 ASN A CA 1
ATOM 596 C C . ASN A 1 76 ? 1.182 8.291 -2.412 1.00 87.75 76 ASN A C 1
ATOM 598 O O . ASN A 1 76 ? 0.650 9.354 -2.735 1.00 87.75 76 ASN A O 1
ATOM 602 N N . ALA A 1 77 ? 2.481 8.156 -2.144 1.00 68.44 77 ALA A N 1
ATOM 603 C CA . ALA A 1 77 ? 3.466 9.236 -2.230 1.00 68.44 77 ALA A CA 1
ATOM 604 C C . ALA A 1 77 ? 4.226 9.224 -3.564 1.00 68.44 77 ALA A C 1
ATOM 606 O O . ALA A 1 77 ? 4.448 8.121 -4.121 1.00 68.44 77 ALA A O 1
#

Secondary structure (DSSP, 8-state):
-------PPP----------------SSPPPPPB-PPEEEETTEEEEEEEEEEETTEEEEEEEEEEEETTEEEEEE-

Mean predicted aligned error: 13.32 Å

Foldseek 3Di:
DDDDPPDDDDDPDDPDPPPPPDDDDDPDDDDADKDDWDDPDVQKTKIWGWDDDDVVDIDIWIWMWGDDPNDIDIDTD

Solvent-accessible surface area (backbone atoms only — not comparable to full-atom values): 5260 Å² total; per-residue (Å²): 138,78,86,80,81,82,80,78,78,80,82,75,82,82,80,78,84,78,80,76,80,74,85,67,95,57,100,60,81,80,82,70,66,57,60,68,80,41,78,76,52,93,56,31,25,39,29,46,35,46,44,86,75,48,93,98,38,66,46,78,34,63,30,38,41,38,54,55,99,91,43,79,46,78,48,74,112